Protein AF-A0A9E3QHJ1-F1 (afdb_monomer)

Secondary structure (DSSP, 8-state):
--HHHHHHHHHHHHT--HHHHHHHHHHHHHHHHHS---------TT--PPPHHHHHHHTT-SS---S-TTSPP-TTT-GGGTTTTT--

Sequence (88 aa):
MTQSDFNNLLSNIETLSPEQMRRLAHELETKLAALPRKRPTPPNGPAAEETAYDVAARAGLIGCIPGMPRSPADLSTNPKHLEGFGRD

Radius of gyration: 25.69 Å; Cα contacts (8 Å, |Δi|>4): 16; chains: 1; bounding box: 40×48×64 Å

Structure (mmCIF, N/CA/C/O backbone):
data_AF-A0A9E3QHJ1-F1
#
_entry.id   AF-A0A9E3QHJ1-F1
#
loop_
_atom_site.group_PDB
_atom_site.id
_atom_site.type_symbol
_atom_site.label_atom_id
_atom_site.label_alt_id
_atom_site.label_comp_id
_atom_site.label_asym_id
_atom_site.label_entity_id
_atom_site.label_seq_id
_atom_site.pdbx_PDB_ins_code
_atom_site.Cartn_x
_atom_site.Cartn_y
_atom_site.Cartn_z
_atom_site.occupancy
_atom_site.B_iso_or_equiv
_atom_site.auth_seq_id
_atom_site.auth_comp_id
_atom_site.auth_asym_id
_atom_site.auth_atom_id
_atom_site.pdbx_PDB_model_num
ATOM 1 N N . MET A 1 1 ? -18.798 -6.885 5.319 1.00 53.69 1 MET A N 1
ATOM 2 C CA . MET A 1 1 ? -18.822 -5.750 6.263 1.00 53.69 1 MET A CA 1
ATOM 3 C C . MET A 1 1 ? -19.101 -4.506 5.443 1.00 53.69 1 MET A C 1
ATOM 5 O O . MET A 1 1 ? -18.411 -4.310 4.450 1.00 53.69 1 MET A O 1
ATOM 9 N N . THR A 1 2 ? -20.165 -3.768 5.745 1.00 89.88 2 THR A N 1
ATOM 10 C CA . THR A 1 2 ? -20.590 -2.610 4.944 1.00 89.88 2 THR A CA 1
ATOM 11 C C . THR A 1 2 ? -19.948 -1.324 5.468 1.00 89.88 2 THR A C 1
ATOM 13 O O . THR A 1 2 ? -19.508 -1.257 6.615 1.00 89.88 2 THR A O 1
ATOM 16 N N . GLN A 1 3 ? -19.876 -0.284 4.636 1.00 80.25 3 GLN A N 1
ATOM 17 C CA . GLN A 1 3 ? -19.316 1.013 5.035 1.00 80.25 3 GLN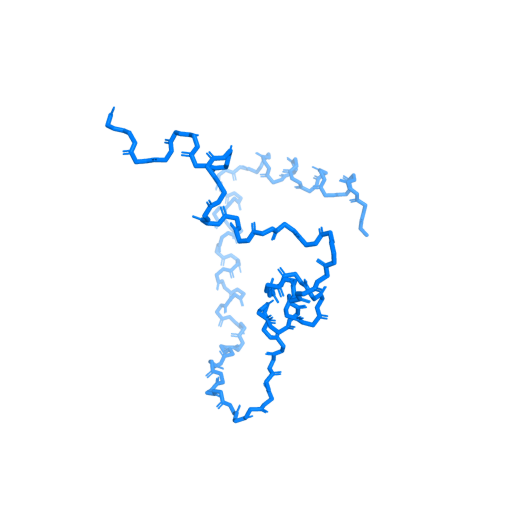 A CA 1
ATOM 18 C C . GLN A 1 3 ? -20.134 1.688 6.149 1.00 80.25 3 GLN A C 1
ATOM 20 O O . GLN A 1 3 ? -19.585 2.385 6.998 1.00 80.25 3 GLN A O 1
ATOM 25 N N . SER A 1 4 ? -21.437 1.415 6.193 1.00 83.12 4 SER A N 1
ATOM 26 C CA . SER A 1 4 ? -22.325 1.844 7.272 1.00 83.12 4 SER A CA 1
ATOM 27 C C . SER A 1 4 ? -21.973 1.179 8.604 1.00 83.12 4 SER A C 1
ATOM 29 O O . SER A 1 4 ? -21.962 1.853 9.630 1.00 83.12 4 SER A O 1
ATOM 31 N N . ASP A 1 5 ? -21.613 -0.108 8.595 1.00 83.56 5 ASP A N 1
ATOM 32 C CA . ASP A 1 5 ? -21.184 -0.821 9.808 1.00 83.56 5 ASP A CA 1
ATOM 33 C C . ASP A 1 5 ? -19.904 -0.209 10.390 1.00 83.56 5 ASP A C 1
ATOM 35 O O . ASP A 1 5 ? -19.777 -0.059 11.603 1.00 83.56 5 ASP A O 1
ATOM 39 N N . PHE A 1 6 ? -18.969 0.185 9.520 1.00 88.12 6 PHE A N 1
ATOM 40 C CA . PHE A 1 6 ? -17.717 0.818 9.932 1.00 88.12 6 PHE A CA 1
ATOM 41 C C . PHE A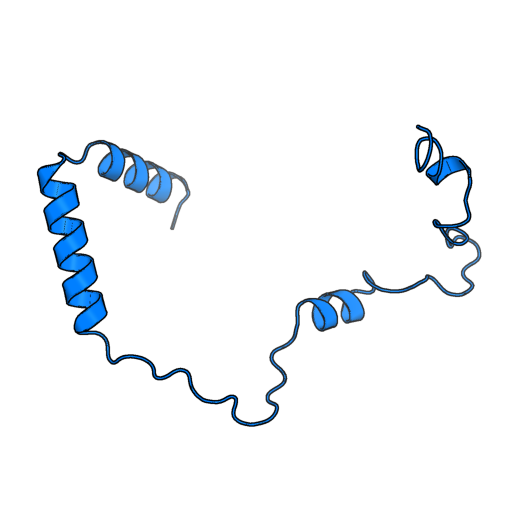 1 6 ? -17.947 2.196 10.565 1.00 88.12 6 PHE A C 1
ATOM 43 O O . PHE A 1 6 ? -17.403 2.485 11.627 1.00 88.12 6 PHE A O 1
ATOM 50 N N . ASN A 1 7 ? -18.807 3.023 9.968 1.00 85.50 7 ASN A N 1
ATOM 51 C CA . ASN A 1 7 ? -19.115 4.348 10.510 1.00 85.50 7 ASN A CA 1
ATO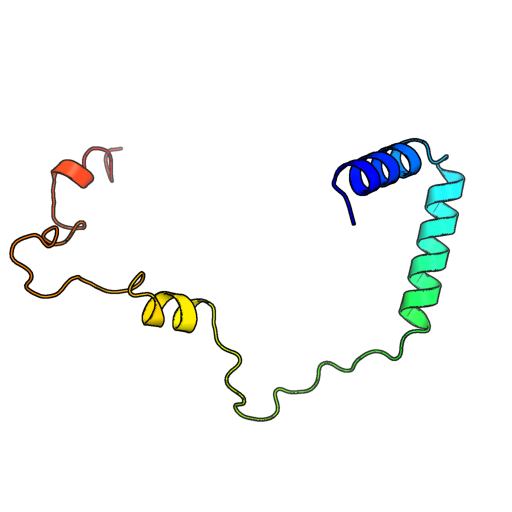M 52 C C . ASN A 1 7 ? -19.838 4.269 11.865 1.00 85.50 7 ASN A C 1
ATOM 54 O O . ASN A 1 7 ? -19.515 5.033 12.771 1.00 85.50 7 ASN A O 1
ATOM 58 N N . ASN A 1 8 ? -20.751 3.306 12.033 1.00 84.00 8 ASN A N 1
ATOM 59 C CA . ASN A 1 8 ? -21.410 3.050 13.319 1.00 84.00 8 ASN A CA 1
ATOM 60 C C . ASN A 1 8 ? -20.421 2.579 14.400 1.00 84.00 8 ASN A C 1
ATOM 62 O O . ASN A 1 8 ? -20.593 2.868 15.584 1.00 84.00 8 ASN A O 1
ATOM 66 N N . LEU A 1 9 ? -19.375 1.845 14.012 1.00 83.25 9 LEU A N 1
ATOM 67 C CA . LEU A 1 9 ? -18.327 1.425 14.938 1.00 83.25 9 LEU A CA 1
ATOM 68 C C . LEU A 1 9 ? -17.524 2.630 15.448 1.00 83.25 9 LEU A C 1
ATOM 70 O O . LEU A 1 9 ? -17.279 2.735 16.649 1.00 83.25 9 LEU A O 1
ATOM 74 N N . LEU A 1 10 ? -17.154 3.548 14.551 1.00 82.44 10 LEU A N 1
ATOM 75 C CA . LEU A 1 10 ? -16.392 4.746 14.905 1.00 82.44 10 LEU A CA 1
ATOM 76 C C . LEU A 1 10 ? -17.176 5.675 15.837 1.00 82.44 10 LEU A C 1
ATOM 78 O O . LEU A 1 10 ? -16.640 6.082 16.866 1.00 82.44 10 LEU A O 1
ATOM 82 N N . SER A 1 11 ? -18.459 5.926 15.555 1.00 80.31 11 SER A N 1
ATOM 83 C CA . SER A 1 11 ? -19.289 6.788 16.408 1.00 80.31 11 SER A CA 1
ATOM 84 C C . SER A 1 11 ? -19.412 6.254 17.836 1.00 80.31 11 SER A C 1
ATOM 86 O O . SER A 1 11 ? -19.382 7.015 18.799 1.00 80.31 11 SER A O 1
ATOM 88 N N . ASN A 1 12 ? -19.504 4.933 18.000 1.00 81.56 12 ASN A N 1
ATOM 89 C CA . ASN A 1 12 ? -19.598 4.321 19.323 1.00 81.56 12 ASN A CA 1
ATOM 90 C C . ASN A 1 12 ? -18.294 4.469 20.119 1.00 81.56 12 ASN A C 1
ATOM 92 O O . ASN A 1 12 ? -18.346 4.699 21.326 1.00 81.56 12 ASN A O 1
ATOM 96 N N . ILE A 1 13 ? -17.137 4.378 19.454 1.00 80.62 13 ILE A N 1
ATOM 97 C CA . ILE A 1 13 ? -15.821 4.558 20.085 1.00 80.62 13 ILE A CA 1
ATOM 98 C C . ILE A 1 13 ? -15.624 6.013 20.528 1.00 80.62 13 ILE A C 1
ATOM 100 O O . ILE A 1 13 ? -15.136 6.250 21.631 1.00 80.62 13 ILE A O 1
ATOM 104 N N . GLU A 1 14 ? -16.047 6.980 19.712 1.00 75.44 14 GLU A N 1
ATOM 105 C CA . GLU A 1 14 ? -15.930 8.412 20.023 1.00 75.44 14 GLU A CA 1
ATOM 106 C C . GLU A 1 14 ? -16.754 8.828 21.251 1.00 75.44 14 GLU A C 1
ATOM 108 O O . GLU A 1 14 ? -16.375 9.749 21.972 1.00 75.44 14 GLU A O 1
ATOM 113 N N . THR A 1 15 ? -17.853 8.123 21.533 1.00 83.38 15 THR A N 1
ATOM 114 C CA . THR A 1 15 ? -18.701 8.384 22.711 1.00 83.38 15 THR A CA 1
ATOM 115 C C . THR A 1 15 ? -18.221 7.723 24.007 1.00 83.38 15 THR A C 1
ATOM 117 O O . THR A 1 15 ? -18.873 7.868 25.044 1.00 83.38 15 THR A O 1
ATOM 120 N N . LEU A 1 16 ? -17.104 6.987 23.989 1.00 76.81 16 LEU A N 1
ATOM 121 C CA . LEU A 1 16 ? -16.618 6.288 25.178 1.00 76.81 16 LEU A CA 1
ATOM 122 C C . LEU A 1 16 ? -16.122 7.266 26.251 1.00 76.81 16 LEU A C 1
ATOM 124 O O . LEU A 1 16 ? -15.301 8.149 26.010 1.00 76.81 16 LEU A O 1
ATOM 128 N N . SER A 1 17 ? -16.570 7.042 27.487 1.00 82.38 17 SER A N 1
ATOM 129 C CA . SER A 1 17 ? -16.072 7.756 28.662 1.00 82.38 17 SER A CA 1
ATOM 130 C C . SER A 1 17 ? -14.575 7.468 28.887 1.00 82.38 17 SER A C 1
ATOM 132 O O . SER A 1 17 ? -14.126 6.344 28.629 1.00 82.38 17 SER A O 1
ATOM 134 N N . PRO A 1 18 ? -13.789 8.417 29.438 1.00 84.31 18 PRO A N 1
ATOM 135 C CA . PRO A 1 18 ? -12.362 8.221 29.713 1.00 84.31 18 PRO A CA 1
ATOM 136 C C . PRO A 1 18 ? -12.040 6.947 30.506 1.00 84.31 18 PRO A C 1
ATOM 138 O O . PRO A 1 18 ? -11.034 6.287 30.250 1.00 84.31 18 PRO A O 1
ATOM 141 N N . GLU A 1 19 ? -12.916 6.549 31.431 1.00 87.62 19 GLU A N 1
ATOM 142 C CA . GLU A 1 19 ? -12.729 5.319 32.207 1.00 87.62 19 GLU A CA 1
ATOM 143 C C . GLU A 1 19 ? -12.985 4.048 31.391 1.00 87.62 19 GLU A C 1
ATOM 145 O O . GLU A 1 19 ? -12.351 3.018 31.623 1.00 87.62 19 GLU A O 1
ATOM 150 N N . GLN A 1 20 ? -13.878 4.101 30.401 1.00 85.75 20 GLN A N 1
ATOM 151 C CA . GLN A 1 20 ? -14.112 2.976 29.496 1.00 85.75 20 GLN A CA 1
ATOM 152 C C . GLN A 1 20 ? -12.916 2.770 28.563 1.00 85.75 20 GLN A C 1
ATOM 154 O O . GLN A 1 20 ? -12.511 1.629 28.354 1.00 85.75 20 GLN A O 1
ATOM 159 N N . MET A 1 21 ? -12.291 3.851 28.086 1.00 87.25 21 MET A N 1
ATOM 160 C CA . MET A 1 21 ? -11.050 3.762 27.307 1.00 87.25 21 MET A CA 1
ATOM 161 C C . MET A 1 21 ? -9.910 3.134 28.110 1.00 87.25 21 M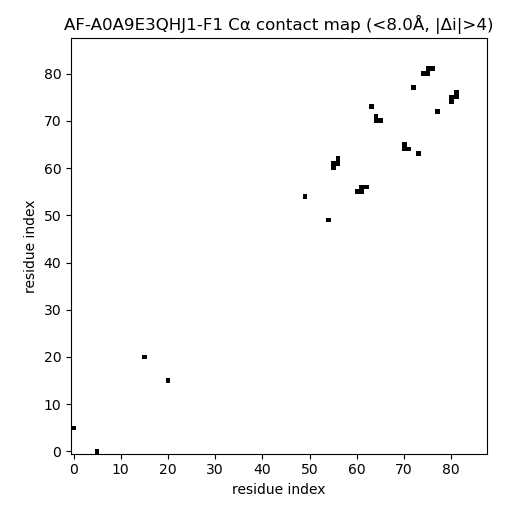ET A C 1
ATOM 163 O O . MET A 1 21 ? -9.200 2.271 27.598 1.00 87.25 21 MET A O 1
ATOM 167 N N . ARG A 1 22 ? -9.758 3.511 29.385 1.00 89.19 22 ARG A N 1
ATOM 168 C CA . ARG A 1 22 ? -8.740 2.919 30.270 1.00 89.19 22 ARG A CA 1
ATOM 169 C C . ARG A 1 22 ? -8.962 1.425 30.485 1.00 89.19 22 ARG A C 1
ATOM 171 O O . ARG A 1 22 ? -8.010 0.651 30.419 1.00 89.19 22 ARG A O 1
ATOM 178 N N . ARG A 1 23 ? -10.214 1.007 30.698 1.00 88.31 23 ARG A N 1
ATOM 179 C CA . ARG A 1 23 ? -10.570 -0.418 30.814 1.00 88.31 23 ARG A CA 1
ATOM 180 C C . ARG A 1 23 ? -10.272 -1.182 29.527 1.00 88.31 23 ARG A C 1
ATOM 182 O O . ARG A 1 23 ? -9.684 -2.256 29.590 1.00 88.31 23 ARG A O 1
ATOM 189 N N . LEU A 1 24 ? -10.629 -0.607 28.379 1.00 89.19 24 LEU A N 1
ATOM 190 C CA . LEU A 1 24 ? -10.367 -1.197 27.069 1.00 89.19 24 LEU A CA 1
ATOM 191 C C . LEU A 1 24 ? -8.861 -1.363 26.822 1.00 89.19 24 LEU A C 1
ATOM 193 O O . LEU A 1 24 ? -8.426 -2.429 26.400 1.00 89.19 24 LEU A O 1
ATOM 197 N N . ALA A 1 25 ? -8.061 -0.340 27.131 1.00 87.31 25 ALA A N 1
ATOM 198 C CA . ALA A 1 25 ? -6.607 -0.398 27.002 1.00 87.31 25 ALA A CA 1
ATOM 199 C C . ALA A 1 25 ? -6.015 -1.542 27.839 1.00 87.31 25 ALA A C 1
ATOM 201 O O . ALA A 1 25 ? -5.271 -2.367 27.314 1.00 87.31 25 ALA A O 1
ATOM 202 N N . HIS A 1 26 ? -6.428 -1.659 29.103 1.00 91.62 26 HIS A N 1
ATOM 203 C CA . HIS A 1 26 ? -5.978 -2.743 29.975 1.00 91.62 26 HIS A CA 1
ATOM 204 C C . HIS A 1 26 ? -6.389 -4.127 29.442 1.00 91.62 26 HIS A C 1
ATOM 206 O O . HIS A 1 26 ? -5.621 -5.090 29.513 1.00 91.62 26 HIS A O 1
ATOM 212 N N . GLU A 1 27 ? -7.599 -4.258 28.893 1.00 90.88 27 GLU A N 1
ATOM 213 C CA . GLU A 1 27 ? -8.067 -5.511 28.296 1.00 90.88 27 GLU A CA 1
ATOM 214 C C . GLU A 1 27 ? -7.247 -5.892 27.053 1.00 90.88 27 GLU A C 1
ATOM 216 O O . GLU A 1 27 ? -6.870 -7.056 26.895 1.00 90.88 27 GLU A O 1
ATOM 221 N N . LEU A 1 28 ? -6.926 -4.916 26.198 1.00 89.50 28 LEU A N 1
ATOM 222 C CA . LEU A 1 28 ? -6.078 -5.115 25.023 1.00 89.50 28 LEU A CA 1
ATOM 223 C C . LEU A 1 28 ? -4.659 -5.529 25.413 1.00 89.50 28 LEU A C 1
ATOM 225 O O . LEU A 1 28 ? -4.136 -6.479 24.838 1.00 89.50 28 LEU A O 1
ATOM 229 N N . GLU A 1 29 ? -4.060 -4.883 26.412 1.00 89.06 29 GLU A N 1
ATOM 230 C CA . GLU A 1 29 ? -2.740 -5.253 26.933 1.00 89.06 29 GLU A CA 1
ATOM 231 C C . GLU A 1 29 ? -2.738 -6.667 27.517 1.00 89.06 29 GLU A C 1
ATOM 233 O O . GLU A 1 29 ? -1.844 -7.462 27.228 1.00 89.06 29 GLU A O 1
ATOM 238 N N . THR A 1 30 ? -3.777 -7.017 28.277 1.00 92.19 30 THR A N 1
ATOM 239 C CA . THR A 1 30 ? -3.926 -8.356 28.862 1.00 92.19 30 THR A CA 1
ATOM 240 C C . THR A 1 30 ? -4.053 -9.420 27.771 1.00 92.19 30 THR A C 1
ATOM 242 O O . THR A 1 30 ? -3.380 -10.450 27.820 1.00 92.19 30 THR A O 1
ATOM 245 N N . LYS A 1 31 ? -4.877 -9.170 26.746 1.00 88.50 31 LYS A N 1
ATOM 246 C CA . LYS A 1 31 ? -5.027 -10.068 25.592 1.00 88.50 31 LYS A CA 1
ATOM 247 C C . LYS A 1 31 ? -3.735 -10.172 24.789 1.00 88.50 31 LYS A C 1
ATOM 249 O O . LYS A 1 31 ? -3.353 -11.274 24.411 1.00 88.50 31 LYS A O 1
ATOM 254 N N . LEU A 1 32 ? -3.037 -9.059 24.572 1.00 81.19 32 LEU A N 1
ATOM 255 C CA . LEU A 1 32 ? -1.753 -9.042 23.876 1.00 81.19 32 LEU A CA 1
ATOM 256 C C . LEU A 1 32 ? -0.682 -9.828 24.642 1.00 81.19 32 LEU A C 1
ATOM 258 O O . LEU A 1 32 ? 0.118 -10.527 24.026 1.00 81.19 32 LEU A O 1
ATOM 262 N N . ALA A 1 33 ? -0.688 -9.754 25.973 1.00 82.62 33 ALA A N 1
ATOM 263 C CA . ALA A 1 33 ? 0.203 -10.527 26.830 1.00 82.62 33 ALA A CA 1
ATOM 264 C C . ALA A 1 33 ? -0.144 -12.026 26.856 1.00 82.62 33 ALA A C 1
ATOM 266 O O . ALA A 1 33 ? 0.758 -12.855 26.974 1.00 82.62 33 ALA A O 1
ATOM 267 N N . ALA A 1 34 ? -1.430 -12.374 26.739 1.00 80.50 34 ALA A N 1
ATOM 268 C CA . ALA A 1 34 ? -1.911 -13.756 26.701 1.00 80.50 34 ALA A CA 1
ATOM 269 C C . ALA A 1 34 ? -1.732 -14.428 25.330 1.00 80.50 34 ALA A C 1
ATOM 271 O O . ALA A 1 34 ? -1.703 -15.658 25.245 1.00 80.50 34 ALA A O 1
ATOM 272 N N . LEU A 1 35 ? -1.603 -13.647 24.253 1.00 75.81 35 LEU A N 1
ATOM 273 C CA . LEU A 1 35 ? -1.229 -14.191 22.955 1.00 75.81 35 LEU A CA 1
ATOM 274 C C . LEU A 1 35 ? 0.184 -14.785 23.054 1.00 75.81 35 LEU A C 1
ATOM 276 O O . LEU A 1 35 ? 1.091 -14.132 23.581 1.00 75.81 35 LEU A O 1
ATOM 280 N N . PRO A 1 36 ? 0.417 -16.006 22.532 1.00 73.94 36 PRO A N 1
ATOM 281 C CA . PRO A 1 36 ? 1.770 -16.519 22.426 1.00 73.94 36 PRO A CA 1
ATOM 282 C C . PRO A 1 36 ? 2.556 -15.496 21.616 1.00 73.94 36 PRO A C 1
ATOM 284 O O . PRO A 1 36 ? 2.197 -15.213 20.472 1.00 73.94 36 PRO A O 1
ATOM 287 N N . ARG A 1 37 ? 3.605 -14.912 22.213 1.00 64.44 37 ARG A N 1
ATOM 288 C CA . ARG A 1 37 ? 4.545 -14.061 21.483 1.00 64.44 37 ARG A CA 1
ATOM 289 C C . ARG A 1 37 ? 4.973 -14.866 20.267 1.00 64.44 37 ARG A C 1
ATOM 291 O O . ARG A 1 37 ? 5.732 -15.828 20.410 1.00 64.44 37 ARG A O 1
ATOM 298 N N . LYS A 1 38 ? 4.452 -14.514 19.087 1.00 56.75 38 LYS A N 1
ATOM 299 C CA . LYS A 1 38 ? 4.956 -15.028 17.821 1.00 56.75 38 LYS A CA 1
ATOM 300 C C . LYS A 1 38 ? 6.388 -14.534 17.805 1.00 56.75 38 LYS A C 1
ATOM 302 O O . LYS A 1 38 ? 6.637 -13.363 17.534 1.00 56.75 38 LYS A O 1
ATOM 307 N N . ARG A 1 39 ? 7.314 -15.391 18.251 1.00 59.91 39 ARG A N 1
ATOM 308 C CA . ARG A 1 39 ? 8.743 -15.130 18.132 1.00 59.91 39 ARG A CA 1
ATOM 309 C C . ARG A 1 39 ? 8.921 -14.704 16.682 1.00 59.91 39 ARG A C 1
ATOM 311 O O . ARG A 1 39 ? 8.392 -15.428 15.831 1.00 59.91 39 ARG A O 1
ATOM 318 N N . PRO A 1 40 ? 9.542 -13.544 16.398 1.00 54.66 40 PRO A N 1
ATOM 319 C CA . PRO A 1 40 ? 9.894 -13.222 15.030 1.00 54.66 40 PRO A CA 1
ATOM 320 C C . PRO A 1 40 ? 10.657 -14.439 14.534 1.00 54.66 40 PRO A C 1
ATOM 322 O O . PRO A 1 40 ? 11.707 -14.796 15.073 1.00 54.66 40 PRO A O 1
ATOM 325 N N . THR A 1 41 ? 10.020 -15.183 13.638 1.00 54.84 41 THR A N 1
ATOM 326 C CA . THR A 1 41 ? 10.647 -16.318 12.998 1.00 54.84 41 THR A CA 1
ATOM 327 C C . THR A 1 41 ? 11.873 -15.725 12.327 1.00 54.84 41 THR A C 1
ATOM 329 O O . THR A 1 41 ? 11.704 -14.770 11.561 1.00 54.84 41 THR A O 1
ATOM 332 N N . PRO A 1 42 ? 13.096 -16.200 12.630 1.00 55.12 42 PRO A N 1
ATOM 333 C CA . PRO A 1 42 ? 14.222 -15.854 11.780 1.00 55.12 42 PRO A CA 1
ATOM 334 C C . PRO A 1 42 ? 13.796 -16.187 10.346 1.00 55.12 42 PRO A C 1
ATOM 336 O O . PRO A 1 42 ? 13.076 -17.180 10.174 1.00 55.12 42 PRO A O 1
ATOM 339 N N . PRO A 1 43 ? 14.134 -15.352 9.350 1.00 53.12 43 PRO A N 1
ATOM 340 C CA . PRO A 1 43 ? 13.769 -15.624 7.972 1.00 53.12 43 PRO A CA 1
ATOM 341 C C . PRO A 1 43 ? 14.355 -16.989 7.611 1.00 53.12 43 PRO A C 1
ATOM 343 O O . PRO A 1 43 ? 15.551 -17.130 7.363 1.00 53.12 43 PRO A O 1
ATOM 346 N N . ASN A 1 44 ? 13.513 -18.022 7.654 1.00 51.62 44 ASN A N 1
ATOM 347 C CA . ASN A 1 44 ? 13.789 -19.260 6.959 1.00 51.62 44 ASN A CA 1
ATOM 348 C C . ASN A 1 44 ? 14.034 -18.850 5.504 1.00 51.62 44 ASN A C 1
ATOM 350 O O . ASN A 1 44 ? 13.309 -18.006 4.976 1.00 51.62 44 ASN A O 1
ATOM 354 N N . GLY A 1 45 ? 15.098 -19.389 4.909 1.00 49.59 45 GLY A N 1
ATOM 355 C CA . GLY A 1 45 ? 15.552 -19.059 3.559 1.00 49.59 45 GLY A CA 1
ATOM 356 C C . GLY A 1 45 ? 14.452 -19.096 2.485 1.00 49.59 45 GLY A C 1
ATOM 357 O O . GLY A 1 45 ? 13.334 -19.551 2.718 1.00 49.59 45 GLY A O 1
ATOM 358 N N . PRO A 1 46 ? 14.780 -18.603 1.285 1.00 48.75 46 PRO A N 1
ATOM 359 C CA . PRO A 1 46 ? 13.962 -17.700 0.491 1.00 48.75 46 PRO A CA 1
ATOM 360 C C . PRO A 1 46 ? 12.713 -18.381 -0.074 1.00 48.75 46 PRO A C 1
ATOM 362 O O . PRO A 1 46 ? 12.672 -18.787 -1.232 1.00 48.75 46 PRO A O 1
ATOM 365 N N . ALA A 1 47 ? 11.640 -18.415 0.708 1.00 55.56 47 ALA A N 1
ATOM 366 C CA . ALA A 1 47 ? 10.341 -18.122 0.129 1.00 55.56 47 ALA A CA 1
ATOM 367 C C . ALA A 1 47 ? 10.359 -16.612 -0.102 1.00 55.56 47 ALA A C 1
ATOM 369 O O . ALA A 1 47 ? 10.108 -15.847 0.824 1.00 55.56 47 ALA A O 1
ATOM 370 N N . ALA A 1 48 ? 10.818 -16.190 -1.283 1.00 61.75 48 ALA A N 1
ATOM 371 C CA . ALA A 1 48 ? 10.796 -14.793 -1.685 1.00 61.75 48 ALA A CA 1
ATOM 372 C C . ALA A 1 48 ? 9.331 -14.349 -1.680 1.00 61.75 48 ALA A C 1
ATOM 374 O O . ALA A 1 48 ? 8.599 -14.579 -2.642 1.00 61.75 48 ALA A O 1
ATOM 375 N N . GLU A 1 49 ? 8.881 -13.817 -0.541 1.00 70.44 49 GLU A N 1
ATOM 376 C CA . GLU A 1 49 ? 7.632 -13.084 -0.471 1.00 70.44 49 GLU A CA 1
ATOM 377 C C . GLU A 1 49 ? 7.726 -12.017 -1.545 1.00 70.44 49 GLU A C 1
ATOM 379 O O . GLU A 1 49 ? 8.718 -11.288 -1.626 1.00 70.44 49 GLU A O 1
ATOM 384 N N . GLU A 1 50 ? 6.737 -12.016 -2.428 1.00 77.19 50 GLU A N 1
ATOM 385 C CA . GLU A 1 50 ? 6.763 -11.130 -3.566 1.00 77.19 50 GLU A CA 1
ATOM 386 C C . GLU A 1 50 ? 6.851 -9.684 -3.073 1.00 77.19 50 GLU A C 1
ATOM 388 O O . GLU A 1 50 ? 5.961 -9.191 -2.374 1.00 77.19 50 GLU A O 1
ATOM 393 N N . THR A 1 51 ? 7.942 -9.005 -3.418 1.00 86.50 51 THR A N 1
ATOM 394 C CA . THR A 1 51 ? 8.154 -7.640 -2.961 1.00 86.50 51 THR A CA 1
ATOM 395 C C . THR A 1 51 ? 7.304 -6.678 -3.785 1.00 86.50 51 THR A C 1
ATOM 397 O O . THR A 1 51 ? 6.951 -6.940 -4.935 1.00 86.50 51 THR A O 1
ATOM 400 N N . ALA A 1 52 ? 7.012 -5.499 -3.230 1.00 84.12 52 ALA A N 1
ATOM 401 C CA . ALA A 1 52 ? 6.361 -4.431 -3.993 1.00 84.12 52 ALA A CA 1
ATOM 402 C C . ALA A 1 52 ? 7.145 -4.075 -5.273 1.00 84.12 52 ALA A C 1
ATOM 404 O O . ALA A 1 52 ? 6.548 -3.715 -6.288 1.00 84.12 52 ALA A O 1
ATOM 405 N N . TYR A 1 53 ? 8.474 -4.219 -5.230 1.00 83.25 53 TYR A N 1
ATOM 406 C CA . TYR A 1 53 ? 9.343 -4.071 -6.392 1.00 83.25 53 TYR A CA 1
ATOM 407 C C . TYR A 1 53 ? 9.054 -5.139 -7.456 1.00 83.25 53 TYR A C 1
ATOM 409 O O . TYR A 1 53 ? 8.866 -4.787 -8.617 1.00 83.25 53 TYR A O 1
ATOM 417 N N . ASP A 1 54 ? 8.940 -6.412 -7.068 1.00 85.81 54 ASP A N 1
ATOM 418 C CA . ASP A 1 54 ? 8.657 -7.521 -7.990 1.00 85.81 54 ASP A CA 1
ATOM 419 C C . ASP A 1 54 ? 7.287 -7.368 -8.667 1.00 85.81 54 ASP A C 1
ATOM 421 O O . ASP A 1 54 ? 7.171 -7.542 -9.885 1.00 85.81 54 ASP A O 1
ATOM 425 N N . VAL A 1 55 ? 6.266 -6.951 -7.907 1.00 88.81 55 VAL A N 1
ATOM 426 C CA . VAL A 1 55 ? 4.926 -6.660 -8.443 1.00 88.81 55 VAL A CA 1
ATOM 427 C C . VAL A 1 55 ? 4.995 -5.538 -9.478 1.00 88.81 55 VAL A C 1
ATOM 429 O O . VAL A 1 55 ? 4.448 -5.662 -10.576 1.00 88.81 55 VAL A O 1
ATOM 432 N N . ALA A 1 56 ? 5.668 -4.437 -9.145 1.00 82.88 56 ALA A N 1
ATOM 433 C CA . ALA A 1 56 ? 5.740 -3.262 -10.003 1.00 82.88 56 ALA A CA 1
ATOM 434 C C . ALA A 1 56 ? 6.607 -3.497 -11.254 1.00 82.88 56 ALA A C 1
ATOM 436 O O . ALA A 1 56 ? 6.261 -3.022 -12.339 1.00 82.88 56 ALA A O 1
ATOM 437 N N . ALA A 1 57 ? 7.684 -4.279 -11.134 1.00 82.81 57 ALA A N 1
ATOM 438 C CA . ALA A 1 57 ? 8.501 -4.719 -12.260 1.00 82.81 57 ALA A CA 1
ATOM 439 C C . ALA A 1 57 ? 7.705 -5.638 -13.199 1.00 82.81 57 ALA A C 1
ATOM 441 O O . ALA A 1 57 ? 7.670 -5.403 -14.406 1.00 82.81 57 ALA A O 1
ATOM 442 N N . ARG A 1 58 ? 6.985 -6.635 -12.661 1.00 80.56 58 ARG A N 1
ATOM 443 C CA . ARG A 1 58 ? 6.132 -7.520 -13.472 1.00 80.56 58 ARG A CA 1
ATOM 444 C C . ARG A 1 58 ? 4.984 -6.771 -14.149 1.00 80.56 58 ARG A C 1
ATOM 446 O O . ARG A 1 58 ? 4.628 -7.099 -15.276 1.00 80.56 58 ARG A O 1
ATOM 453 N N . ALA A 1 59 ? 4.420 -5.765 -13.486 1.00 82.50 59 ALA A N 1
ATOM 454 C CA . ALA A 1 59 ? 3.388 -4.902 -14.054 1.00 82.50 59 ALA A CA 1
ATOM 455 C C . ALA A 1 59 ? 3.921 -3.923 -15.121 1.00 82.50 59 ALA A C 1
ATOM 457 O O . ALA A 1 59 ? 3.130 -3.201 -15.724 1.00 82.50 59 ALA A O 1
ATOM 458 N N . GLY A 1 60 ? 5.240 -3.868 -15.349 1.00 77.25 60 GLY A N 1
ATOM 459 C CA . GLY A 1 60 ? 5.859 -2.940 -16.297 1.00 77.25 60 GLY A CA 1
ATOM 460 C C . GLY A 1 60 ? 5.782 -1.474 -15.859 1.00 77.25 60 GLY A C 1
ATOM 461 O O . GLY A 1 60 ? 5.933 -0.581 -16.688 1.00 77.25 60 GLY A O 1
ATOM 462 N N . LEU A 1 61 ? 5.533 -1.220 -14.569 1.00 78.62 61 LEU A N 1
ATOM 463 C CA . LEU A 1 61 ? 5.505 0.124 -13.982 1.00 78.62 61 LEU A CA 1
ATOM 464 C C . LEU A 1 61 ? 6.914 0.643 -13.677 1.00 78.62 61 LEU A C 1
ATOM 466 O O . LEU A 1 61 ? 7.126 1.851 -13.605 1.00 78.62 61 LEU A O 1
ATOM 470 N N . ILE A 1 62 ? 7.869 -0.269 -13.485 1.00 76.12 62 ILE A N 1
ATOM 471 C CA . ILE A 1 62 ? 9.283 0.037 -13.269 1.00 76.12 62 ILE A CA 1
ATOM 472 C C . ILE A 1 62 ? 10.060 -0.404 -14.509 1.00 76.12 62 ILE A C 1
ATOM 474 O O . ILE A 1 62 ? 10.100 -1.586 -14.839 1.00 76.12 62 ILE A O 1
ATOM 478 N N . GLY A 1 63 ? 10.693 0.552 -15.185 1.00 67.25 63 GLY A N 1
ATOM 479 C CA . GLY A 1 63 ? 11.531 0.314 -16.357 1.00 67.25 63 GLY A CA 1
ATOM 480 C C . GLY A 1 63 ? 11.508 1.494 -17.325 1.00 67.25 63 GLY A C 1
ATOM 481 O O . GLY A 1 63 ? 10.564 2.280 -17.353 1.00 67.25 63 GLY A O 1
ATOM 482 N N . CYS A 1 64 ? 12.555 1.625 -18.135 1.00 62.19 64 CYS A N 1
ATOM 483 C CA . CYS A 1 64 ? 12.559 2.533 -19.281 1.00 62.19 64 CYS A CA 1
ATOM 484 C C . CYS A 1 64 ? 11.831 1.845 -20.438 1.00 62.19 64 CYS A C 1
ATOM 486 O O . CYS A 1 64 ? 12.072 0.662 -20.650 1.00 62.19 64 CYS A O 1
ATOM 488 N N . ILE A 1 65 ? 10.992 2.543 -21.213 1.00 62.41 65 ILE A N 1
ATOM 489 C CA . ILE A 1 65 ? 10.383 1.959 -22.421 1.00 62.41 65 ILE A CA 1
ATOM 490 C C . ILE A 1 65 ? 11.465 1.905 -23.516 1.00 62.41 65 ILE A C 1
ATOM 492 O O . ILE A 1 65 ? 11.736 2.941 -24.137 1.00 62.41 65 ILE A O 1
ATOM 496 N N . PRO A 1 66 ? 12.110 0.754 -23.785 1.00 51.38 66 PRO A N 1
ATOM 497 C CA . PRO A 1 66 ? 13.244 0.724 -24.689 1.00 51.38 66 PRO A CA 1
ATOM 498 C C . PRO A 1 66 ? 12.741 0.782 -26.134 1.00 51.38 66 PRO A C 1
ATOM 500 O O . PRO A 1 66 ? 11.972 -0.069 -26.573 1.00 51.38 66 PRO A O 1
ATOM 503 N N . GLY A 1 67 ? 13.176 1.799 -26.879 1.00 56.62 67 GLY A N 1
ATOM 504 C CA . GLY A 1 67 ? 13.125 1.798 -28.344 1.00 56.62 67 GLY A CA 1
ATOM 505 C C . GLY A 1 67 ? 11.742 1.777 -29.007 1.00 56.62 67 GLY A C 1
ATOM 506 O O . GLY A 1 67 ? 11.676 1.486 -30.200 1.00 56.62 67 GLY A O 1
ATOM 507 N N . MET A 1 68 ? 10.641 2.089 -28.310 1.00 57.47 68 MET A N 1
ATOM 508 C CA . MET A 1 68 ? 9.364 2.291 -29.001 1.00 57.47 68 MET A CA 1
ATOM 509 C C . MET A 1 68 ? 9.321 3.676 -29.669 1.00 57.47 68 MET A C 1
ATOM 511 O O . MET A 1 68 ? 9.710 4.665 -29.047 1.00 57.47 68 MET A O 1
ATOM 515 N N . PRO A 1 69 ? 8.751 3.800 -30.885 1.00 60.75 69 PRO A N 1
ATOM 516 C CA . PRO A 1 69 ? 8.626 5.077 -31.602 1.00 60.75 69 PRO A C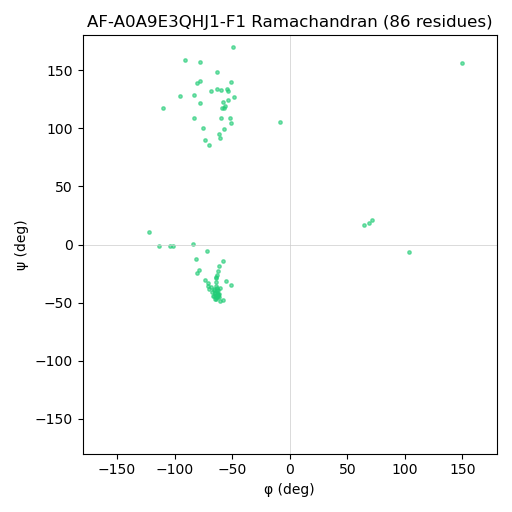A 1
ATOM 517 C C . PRO A 1 69 ? 7.862 6.181 -30.849 1.00 60.75 69 PRO A C 1
ATOM 519 O O . PRO A 1 69 ? 7.882 7.335 -31.263 1.00 60.75 69 PRO A O 1
ATOM 522 N N . ARG A 1 70 ? 7.141 5.824 -29.777 1.00 57.44 70 ARG A N 1
ATOM 523 C CA . ARG A 1 70 ? 6.358 6.732 -28.923 1.00 57.44 70 ARG A CA 1
ATOM 524 C C . ARG A 1 70 ? 6.770 6.686 -27.449 1.00 57.44 70 ARG A C 1
ATOM 526 O O . ARG A 1 70 ? 6.050 7.228 -26.613 1.00 57.44 70 ARG A O 1
ATOM 533 N N . SER A 1 71 ? 7.888 6.041 -27.114 1.00 57.81 71 SER A N 1
ATOM 534 C CA . SER A 1 71 ? 8.455 6.163 -25.772 1.00 57.81 71 SER A CA 1
ATOM 535 C C . SER A 1 71 ? 8.791 7.630 -25.508 1.00 57.81 71 SER A C 1
ATOM 537 O O . SER A 1 71 ? 9.429 8.248 -26.365 1.00 57.81 71 SER A O 1
ATOM 539 N N . PRO A 1 72 ? 8.427 8.201 -24.347 1.00 60.41 72 PRO A N 1
ATOM 540 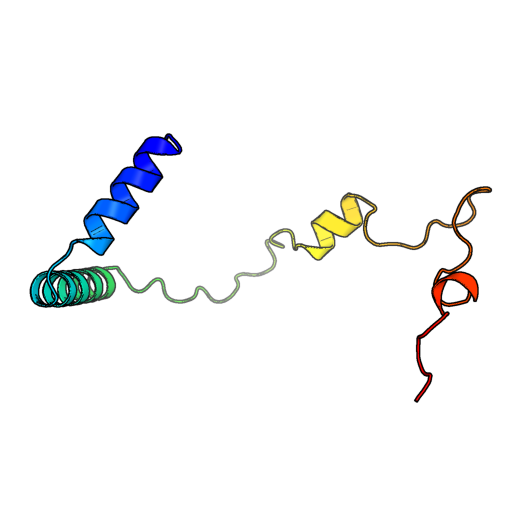C CA . PRO A 1 72 ? 9.007 9.464 -23.927 1.00 60.41 72 PRO A CA 1
ATOM 541 C C . PRO A 1 72 ? 10.524 9.268 -23.871 1.00 60.41 72 PRO A C 1
ATOM 543 O O . PRO A 1 72 ? 11.005 8.402 -23.137 1.00 60.41 72 PRO A O 1
ATOM 546 N N . ALA A 1 73 ? 11.265 10.016 -24.692 1.00 58.03 73 ALA A N 1
ATOM 547 C CA . ALA A 1 73 ? 12.709 10.115 -24.536 1.00 58.03 73 ALA A CA 1
ATOM 548 C C . ALA A 1 73 ? 12.980 10.527 -23.087 1.00 58.03 73 ALA A C 1
ATOM 550 O O . ALA A 1 73 ? 12.273 11.401 -22.582 1.00 58.03 73 ALA A O 1
ATOM 551 N N . ASP A 1 74 ? 13.911 9.815 -22.447 1.00 58.94 74 ASP A N 1
ATOM 552 C CA . ASP A 1 74 ? 14.366 9.983 -21.067 1.00 58.94 74 ASP A CA 1
ATOM 553 C C .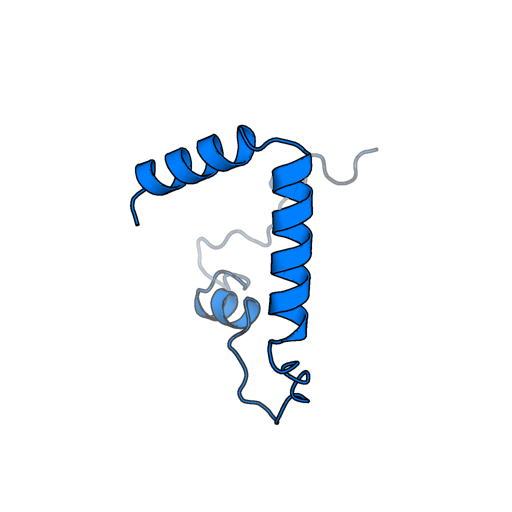 ASP A 1 74 ? 13.819 11.253 -20.383 1.00 58.94 74 ASP A C 1
ATOM 555 O O . ASP A 1 74 ? 14.211 12.385 -20.675 1.00 58.94 74 ASP A O 1
ATOM 559 N N . LEU A 1 75 ? 12.855 11.055 -19.479 1.00 59.94 75 LEU A N 1
ATOM 560 C CA . LEU A 1 75 ? 12.166 12.149 -18.793 1.00 59.94 75 LEU A CA 1
ATOM 561 C C . LEU A 1 75 ? 13.127 13.004 -17.952 1.00 59.94 75 LEU A C 1
ATOM 563 O O . LEU A 1 75 ? 12.782 14.138 -17.629 1.00 59.94 75 LEU A O 1
ATOM 567 N N . SER A 1 76 ? 14.321 12.485 -17.633 1.00 60.03 76 SER A N 1
ATOM 568 C CA . SER A 1 76 ? 15.370 13.207 -16.909 1.00 60.03 76 SER A CA 1
ATOM 569 C C . SER A 1 76 ? 16.210 14.134 -17.796 1.00 60.03 76 SER A C 1
ATOM 571 O O . SER A 1 76 ? 16.909 15.000 -17.276 1.00 60.03 76 SER A O 1
ATOM 573 N N . THR A 1 77 ? 16.095 14.024 -19.124 1.00 59.31 77 THR A N 1
ATOM 574 C CA . THR A 1 77 ? 16.745 14.919 -20.096 1.00 59.31 77 THR A CA 1
ATOM 575 C C . THR A 1 77 ? 15.758 15.773 -20.893 1.00 59.31 77 THR A C 1
ATOM 577 O O . THR A 1 77 ? 16.184 16.616 -21.683 1.00 59.31 77 THR A O 1
ATOM 580 N N . ASN A 1 78 ? 14.445 15.625 -20.680 1.00 58.38 78 ASN A N 1
ATOM 581 C CA . ASN A 1 78 ? 13.438 16.443 -21.352 1.00 58.38 78 ASN A CA 1
ATOM 582 C C . ASN A 1 78 ? 13.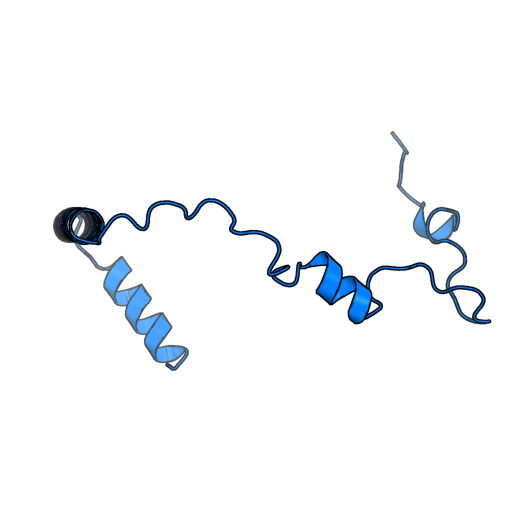232 17.794 -20.624 1.00 58.38 78 ASN A C 1
ATOM 584 O O . ASN A 1 78 ? 12.598 17.825 -19.564 1.00 58.38 78 ASN A O 1
ATOM 588 N N . PRO A 1 79 ? 13.677 18.932 -21.197 1.00 62.28 79 PRO A N 1
ATOM 589 C CA . PRO A 1 79 ? 13.630 20.237 -20.532 1.00 62.28 79 PRO A CA 1
ATOM 590 C C . PRO A 1 79 ? 12.209 20.710 -20.199 1.00 62.28 79 PRO A C 1
ATOM 592 O O . PRO A 1 79 ? 12.031 21.465 -19.249 1.00 62.28 79 PRO A O 1
ATOM 595 N N . LYS A 1 80 ? 11.181 20.212 -20.903 1.00 64.94 80 LYS A N 1
ATOM 596 C CA . LYS A 1 80 ? 9.771 20.502 -20.592 1.00 64.94 80 LYS A CA 1
ATOM 597 C C . LYS A 1 80 ? 9.342 19.979 -19.212 1.00 64.94 80 LYS A C 1
ATOM 599 O O . LYS A 1 80 ? 8.403 20.506 -18.630 1.00 64.94 80 LYS A O 1
ATOM 604 N N . HIS A 1 81 ? 9.998 18.937 -18.699 1.00 61.47 81 HIS A N 1
ATOM 605 C CA . HIS A 1 81 ? 9.701 18.334 -17.393 1.00 61.47 81 HIS A CA 1
ATOM 606 C C . HIS A 1 81 ? 10.683 18.765 -16.292 1.00 61.47 81 HIS A C 1
ATOM 608 O O . HIS A 1 81 ? 10.513 18.373 -15.141 1.00 61.47 81 HIS A O 1
ATOM 614 N N . LEU A 1 82 ? 11.681 19.586 -16.637 1.00 62.47 82 LEU A N 1
ATOM 615 C CA . LEU A 1 82 ? 12.676 20.149 -15.718 1.00 62.47 82 LEU A CA 1
ATOM 616 C C . LEU A 1 82 ? 12.414 21.630 -15.389 1.00 62.47 82 LEU A C 1
ATOM 618 O O . LEU A 1 82 ? 13.155 22.219 -14.602 1.00 62.47 82 LEU A O 1
ATOM 622 N N . GLU A 1 83 ? 11.378 22.254 -15.965 1.00 64.06 83 GLU A N 1
ATOM 623 C CA . GLU A 1 83 ? 10.993 23.624 -15.610 1.00 64.06 83 GLU A CA 1
ATOM 624 C C . GLU A 1 83 ? 10.636 23.714 -14.118 1.00 64.06 83 GLU A C 1
ATOM 626 O O . GLU A 1 83 ? 9.609 23.210 -13.672 1.00 64.06 83 GLU A O 1
ATOM 631 N N . GLY A 1 84 ? 11.511 24.367 -13.346 1.00 65.06 84 GLY A N 1
ATOM 632 C CA . GLY A 1 84 ? 11.344 24.590 -11.906 1.00 65.06 84 GLY A CA 1
ATOM 633 C C . GLY A 1 84 ? 12.191 23.689 -11.002 1.00 65.06 84 GLY A C 1
ATOM 634 O O . GLY A 1 84 ? 12.242 23.938 -9.802 1.00 65.06 84 GLY A O 1
ATOM 635 N N . PHE A 1 85 ? 12.902 22.694 -11.540 1.00 61.19 85 PHE A N 1
ATOM 636 C CA . PHE A 1 85 ? 13.877 21.915 -10.768 1.00 61.19 85 PHE A CA 1
ATOM 637 C C . PHE A 1 85 ? 15.223 22.658 -10.701 1.00 61.19 85 PHE A C 1
ATOM 639 O O . PHE A 1 85 ? 15.759 23.060 -11.732 1.00 61.19 85 PHE A O 1
ATOM 646 N N . GLY A 1 86 ? 15.782 22.841 -9.499 1.00 60.84 86 GLY A N 1
ATOM 647 C CA . GLY A 1 86 ? 17.127 23.409 -9.306 1.00 60.84 86 GLY A CA 1
ATOM 648 C C . GLY A 1 86 ? 17.271 24.911 -9.587 1.00 60.84 86 GLY A C 1
ATOM 649 O O . GLY A 1 86 ? 18.380 25.362 -9.861 1.00 60.84 86 GLY A O 1
ATOM 650 N N . ARG A 1 87 ? 16.175 25.679 -9.555 1.00 61.34 87 ARG A N 1
ATOM 651 C CA . ARG A 1 87 ? 16.235 27.147 -9.483 1.00 61.34 87 ARG A CA 1
ATOM 652 C C . ARG A 1 87 ? 16.118 27.562 -8.013 1.00 61.34 87 ARG A C 1
ATOM 654 O O . ARG A 1 87 ? 15.202 27.083 -7.346 1.00 61.34 87 ARG A O 1
ATOM 661 N N . ASP A 1 88 ? 17.063 28.382 -7.556 1.00 56.19 88 ASP A N 1
ATOM 662 C CA . ASP A 1 88 ? 17.104 28.982 -6.212 1.00 56.19 88 ASP A CA 1
ATOM 663 C C . ASP A 1 88 ? 15.926 29.938 -5.957 1.00 56.19 88 ASP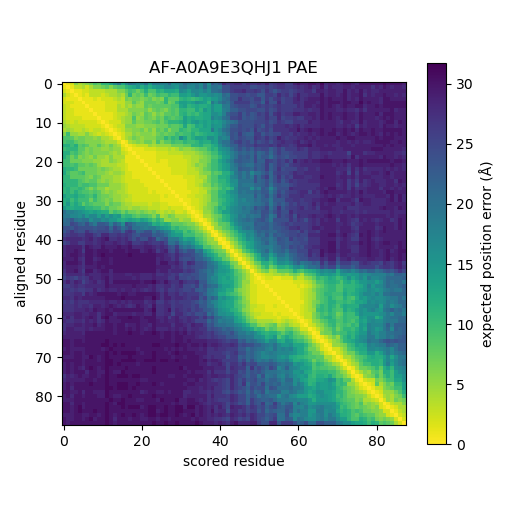 A C 1
ATOM 665 O O . ASP A 1 88 ? 15.512 30.641 -6.914 1.00 56.19 88 ASP A O 1
#

Foldseek 3Di:
DDPVVVVVVVVVVVPDDPVRVVVVVVVVVVVVVVPDPPPPPDPDPDPPPQDPVNVCVVVVVDDQPPDDPPGPDPCVPDVVNCVPPPDD

pLDDT: mean 72.5, std 13.2, range [48.75, 92.19]

Mean predicted aligned error: 19.31 Å

Solvent-accessible surface area (backbone atoms only — not comparable to full-atom values): 5827 Å² total; per-residue (Å²): 137,55,74,66,58,53,52,55,51,50,58,57,59,72,68,53,51,75,69,54,51,54,52,50,51,52,51,51,52,51,51,60,67,69,42,78,77,76,66,81,70,73,83,70,76,85,74,74,70,83,42,75,63,56,55,35,42,75,70,63,74,51,76,78,70,79,87,48,101,79,42,79,69,58,70,92,75,36,67,88,75,45,75,78,65,92,66,131